Protein AF-A0A1B6FKF3-F1 (afdb_monomer_lite)

pLDDT: mean 71.22, std 17.89, range [31.77, 95.0]

Foldseek 3Di:
DQLVLLVQLLVLLCQVQPPPPPPPDPDPVVSVVVSVVSNVVSCVVNLVVVLVVQLVVLVVVPDPPDPVSNVVSVVVSVVVVVVCVVVVCVVLVVCCVPPNDNRSSVVVSVVSVVVSVVVVVVVVVVVVVVVVVVVVVVVVVVVPVVDQFDWDDDDDDTDGDDRPPPPDDDDDD

Organism: NCBI:txid1464854

InterPro domains:
  IPR036259 MFS transporter superfamily [G3DSA:1.20.1250.20] (1-145)
  IPR036259 MFS transporter superfamily [SSF103473] (1-123)
  IPR050930 Major Facilitator Superfamily Vesicular Transporter [PTHR23506] (1-137)

Radius of gyration: 25.56 Å; chains: 1; bounding box: 46×29×90 Å

Secondary structure (DSSP, 8-state):
-HHHHHHHHHHHHHHH---SSSTTSS--HHHHHHHHHHHHHHHHHHHHHHH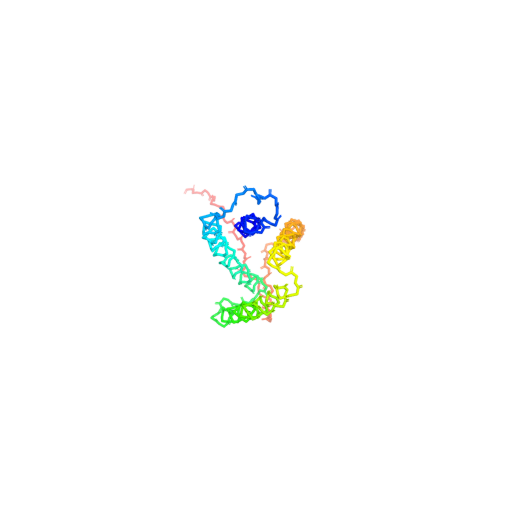HHHHHHHHHTT--S-HHHHHHHHHHHHHHHHHHHHHHHHHHHHHHHHH-HHHHHHHHHHHHHHHHHHHHHHHHHHHHHHHHHHHHHHHHHTTTTTTT------SS-----------------

Sequence (173 aa):
MMAVGLTVSTGSLLVLGPSRMITNQTNALWVDLVALCVLGISVALTLMPTYQAILNFALENGHRRQVATYSLVAGTWSCMYSLGEMIGPTVGGIVLEAYGFPVLTTGMAYSTFLMMLISLVFFSCRNICSNRRDEEDHSMKRPLLENDCVYYGGTDNDKCVLTVGYSAPTNYA

Structure (mmCIF, N/CA/C/O backbone):
data_AF-A0A1B6FKF3-F1
#
_entry.id   AF-A0A1B6FKF3-F1
#
loop_
_atom_site.group_PDB
_atom_site.id
_atom_site.type_symbol
_atom_site.label_atom_id
_atom_site.label_alt_id
_atom_site.label_comp_id
_atom_site.label_asym_id
_atom_site.label_entity_id
_atom_site.label_seq_id
_atom_site.pdbx_PDB_ins_code
_atom_site.Cartn_x
_atom_site.Cartn_y
_atom_site.Cartn_z
_atom_site.occupancy
_atom_site.B_iso_or_equiv
_atom_site.auth_seq_id
_atom_site.auth_comp_id
_atom_site.auth_asym_id
_atom_site.auth_atom_id
_atom_site.pdbx_PDB_model_num
ATOM 1 N N . MET A 1 1 ? -6.954 -4.015 -10.040 1.00 67.50 1 MET A N 1
ATOM 2 C CA . MET A 1 1 ? -6.381 -4.910 -9.008 1.00 67.50 1 MET A CA 1
ATOM 3 C C . MET A 1 1 ? -5.866 -4.135 -7.800 1.00 67.50 1 MET A C 1
ATOM 5 O O . MET A 1 1 ? -6.439 -4.301 -6.736 1.00 67.50 1 MET A O 1
ATOM 9 N N . MET A 1 2 ? -4.909 -3.208 -7.954 1.00 73.50 2 MET A N 1
ATOM 10 C CA . MET A 1 2 ? -4.372 -2.412 -6.830 1.00 73.50 2 MET A CA 1
ATOM 11 C C . MET A 1 2 ? -5.440 -1.612 -6.053 1.00 73.50 2 MET A C 1
ATOM 13 O O . MET A 1 2 ? -5.481 -1.676 -4.831 1.00 73.50 2 MET A O 1
ATOM 17 N N . ALA A 1 3 ? -6.357 -0.927 -6.749 1.00 72.94 3 ALA A N 1
ATOM 18 C CA . ALA A 1 3 ? -7.438 -0.171 -6.106 1.00 72.94 3 ALA A CA 1
ATOM 19 C C . ALA A 1 3 ? -8.408 -1.060 -5.303 1.00 72.94 3 ALA A C 1
ATOM 21 O O . ALA A 1 3 ? -8.854 -0.667 -4.233 1.00 72.94 3 ALA A O 1
ATOM 22 N N . VAL A 1 4 ? -8.680 -2.279 -5.787 1.00 78.06 4 VAL A N 1
ATOM 23 C CA . VAL A 1 4 ? -9.559 -3.243 -5.104 1.00 78.06 4 VAL A CA 1
ATOM 24 C C . VAL A 1 4 ? -8.916 -3.700 -3.795 1.00 78.06 4 VAL A C 1
ATOM 26 O O . VAL A 1 4 ? -9.558 -3.646 -2.751 1.00 78.06 4 VAL A O 1
ATOM 29 N N . GLY A 1 5 ? -7.627 -4.054 -3.818 1.00 76.75 5 GLY A N 1
ATOM 30 C CA . GLY A 1 5 ? -6.900 -4.422 -2.601 1.00 76.75 5 GLY A CA 1
ATOM 31 C C . GLY A 1 5 ? -6.884 -3.297 -1.559 1.00 76.75 5 GLY A C 1
ATOM 32 O O . GLY A 1 5 ? -7.120 -3.557 -0.387 1.00 76.75 5 GLY A O 1
ATOM 33 N N . LEU A 1 6 ? -6.725 -2.037 -1.982 1.00 77.75 6 LEU A N 1
ATOM 34 C CA . LEU A 1 6 ? -6.772 -0.882 -1.073 1.00 77.75 6 LEU A CA 1
ATOM 35 C C . LEU A 1 6 ? -8.163 -0.675 -0.455 1.00 77.75 6 LEU A C 1
ATOM 37 O O . LEU A 1 6 ? -8.255 -0.450 0.748 1.00 77.75 6 LEU A O 1
ATOM 41 N N . THR A 1 7 ? -9.243 -0.821 -1.233 1.00 80.12 7 THR A N 1
ATOM 42 C CA . THR A 1 7 ? -10.613 -0.710 -0.695 1.00 80.12 7 THR A CA 1
ATOM 43 C C . THR A 1 7 ? -10.933 -1.795 0.333 1.00 80.12 7 THR A C 1
ATOM 45 O O . THR A 1 7 ? -11.545 -1.506 1.361 1.00 80.12 7 THR A O 1
ATOM 48 N N . VAL A 1 8 ? -10.481 -3.031 0.091 1.00 83.94 8 VAL A N 1
ATOM 49 C CA . VAL A 1 8 ? -10.684 -4.148 1.023 1.00 83.94 8 VAL A CA 1
ATOM 50 C C . VAL A 1 8 ? -9.821 -3.962 2.275 1.00 83.94 8 VAL A C 1
ATOM 52 O O . VAL A 1 8 ? -10.308 -4.195 3.382 1.00 83.94 8 VAL A O 1
ATOM 55 N N . SER A 1 9 ? -8.593 -3.448 2.141 1.00 80.75 9 SER A N 1
ATOM 56 C CA . SER A 1 9 ? -7.740 -3.121 3.288 1.00 80.75 9 SER A CA 1
ATOM 57 C C . SER A 1 9 ? -8.345 -2.039 4.182 1.00 80.75 9 SER A C 1
ATOM 59 O O . SER A 1 9 ? -8.378 -2.210 5.399 1.00 80.75 9 SER A O 1
ATOM 61 N N . THR A 1 10 ? -8.878 -0.955 3.608 1.00 79.56 10 THR A N 1
ATOM 62 C CA . THR A 1 10 ? -9.549 0.097 4.390 1.00 79.56 10 THR A CA 1
ATOM 63 C C . THR A 1 10 ? -10.785 -0.445 5.106 1.00 79.56 10 THR A C 1
ATOM 65 O O . THR A 1 10 ? -10.962 -0.174 6.292 1.00 79.56 10 THR A O 1
ATOM 68 N N . GLY A 1 11 ? -11.611 -1.250 4.427 1.00 78.94 11 GLY A N 1
ATOM 69 C CA . GLY A 1 11 ? -12.776 -1.885 5.051 1.00 78.94 11 GLY A CA 1
ATOM 70 C C . GLY A 1 11 ? -12.388 -2.799 6.215 1.00 78.94 11 GLY A C 1
ATOM 71 O O . GLY A 1 11 ? -12.988 -2.734 7.284 1.00 78.94 11 GLY A O 1
ATOM 72 N N . SER A 1 12 ? -11.329 -3.587 6.044 1.00 78.19 12 SER A N 1
ATOM 73 C CA . SER A 1 12 ? -10.858 -4.521 7.072 1.00 78.19 12 SER A CA 1
ATOM 74 C C . SER A 1 12 ? -10.228 -3.801 8.273 1.00 78.19 12 SER A C 1
ATOM 76 O O . SER A 1 12 ? -10.461 -4.199 9.410 1.00 78.19 12 SER A O 1
ATOM 78 N N . LEU A 1 13 ? -9.502 -2.697 8.052 1.00 74.81 13 LEU A N 1
ATOM 79 C CA . LEU A 1 13 ? -8.988 -1.837 9.129 1.00 74.81 13 LEU A CA 1
ATOM 80 C C . LEU A 1 13 ? -10.099 -1.085 9.866 1.00 74.81 13 LEU A C 1
ATOM 82 O O . LEU A 1 13 ? -9.972 -0.863 11.064 1.00 74.81 13 LEU A O 1
ATOM 86 N N . LEU A 1 14 ? -11.199 -0.733 9.192 1.00 72.44 14 LEU A N 1
ATOM 87 C CA . LEU A 1 14 ? -12.387 -0.187 9.856 1.00 72.44 14 LEU A CA 1
ATOM 88 C C . LEU A 1 14 ? -13.062 -1.230 10.761 1.00 72.44 14 LEU A C 1
ATOM 90 O O . LEU A 1 14 ? -13.543 -0.883 11.836 1.00 72.44 14 LEU A O 1
ATOM 94 N N . VAL A 1 15 ? -13.080 -2.497 10.328 1.00 73.00 15 VAL A N 1
ATOM 95 C CA . VAL A 1 15 ? -13.626 -3.639 11.087 1.00 73.00 15 VAL A CA 1
ATOM 96 C C . VAL A 1 15 ? -12.722 -4.049 12.257 1.00 73.00 15 VAL A C 1
ATOM 98 O O . VAL A 1 15 ? -13.242 -4.512 13.267 1.00 73.00 15 VAL A O 1
ATOM 101 N N . LEU A 1 16 ? -11.406 -3.824 12.157 1.00 69.94 16 LEU A N 1
ATOM 102 C CA . LEU A 1 16 ? -10.429 -3.953 13.256 1.00 69.94 16 LEU A CA 1
ATOM 103 C C . LEU A 1 16 ? -10.383 -2.727 14.179 1.00 69.94 16 LEU A C 1
ATOM 105 O O . LEU A 1 16 ? -10.029 -2.833 15.350 1.00 69.94 16 LEU A O 1
ATOM 109 N N . GLY A 1 17 ? -10.741 -1.556 13.652 1.00 61.81 17 GLY A N 1
ATOM 110 C CA . GLY A 1 17 ? -10.803 -0.291 14.370 1.00 61.81 17 GLY A CA 1
ATOM 111 C C . GLY A 1 17 ? -12.186 0.205 14.799 1.00 61.81 17 GLY A C 1
ATOM 112 O O . GLY A 1 17 ? -12.326 1.429 14.856 1.00 61.81 17 GLY A O 1
ATOM 113 N N . PRO A 1 18 ? -13.213 -0.621 15.114 1.00 59.59 18 PRO A N 1
ATOM 114 C CA . PRO A 1 18 ? -14.466 -0.148 15.671 1.00 59.59 18 PRO A CA 1
ATOM 115 C C . PRO A 1 18 ? -14.193 0.329 17.097 1.00 59.59 18 PRO A C 1
ATOM 117 O O . PRO A 1 18 ? -14.479 -0.321 18.101 1.00 59.59 18 PRO A O 1
ATOM 120 N N . SER A 1 19 ? -13.636 1.530 17.170 1.00 49.59 19 SER A N 1
ATOM 121 C CA . SER A 1 19 ? -13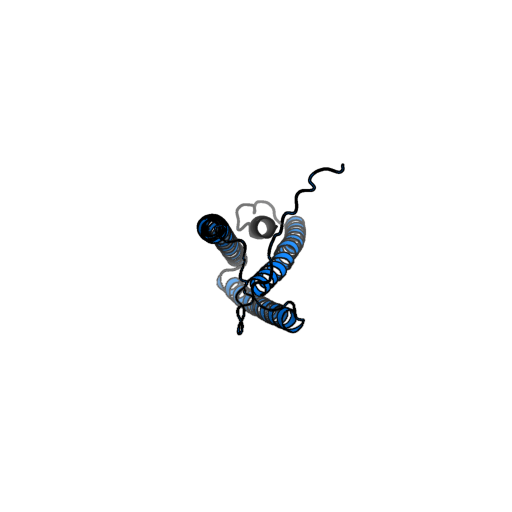.651 2.400 18.318 1.00 49.59 19 SER A CA 1
ATOM 122 C C . SER A 1 19 ? -15.119 2.650 18.661 1.00 49.59 19 SER A C 1
ATOM 124 O O . SER A 1 19 ? -15.834 3.381 17.977 1.00 49.59 19 SER A O 1
ATOM 126 N N . ARG A 1 20 ? -15.580 1.968 19.712 1.00 47.72 20 ARG A N 1
ATOM 127 C CA . ARG A 1 20 ? -16.783 2.268 20.504 1.00 47.72 20 ARG A CA 1
ATOM 128 C C . ARG A 1 20 ? -18.160 2.216 19.825 1.00 47.72 20 ARG A C 1
ATOM 130 O O . ARG A 1 20 ? -19.134 2.315 20.560 1.00 47.72 20 ARG A O 1
ATOM 137 N N . MET A 1 21 ? -18.304 2.017 18.512 1.00 47.41 21 MET A N 1
ATOM 138 C CA . MET A 1 21 ? -19.647 1.938 17.896 1.00 47.41 21 MET A CA 1
ATOM 139 C C . MET A 1 21 ? -20.270 0.532 17.873 1.00 47.41 21 MET A C 1
ATOM 141 O O . MET A 1 21 ? -21.491 0.426 17.826 1.00 47.41 21 MET A O 1
ATOM 145 N N . ILE A 1 22 ? -19.468 -0.538 17.963 1.00 51.28 22 ILE A N 1
ATOM 146 C CA . ILE A 1 22 ? -19.958 -1.930 18.076 1.00 51.28 22 ILE A CA 1
ATOM 147 C C . ILE A 1 22 ? -19.769 -2.514 19.492 1.00 51.28 22 ILE A C 1
ATOM 149 O O . ILE A 1 22 ? -20.168 -3.646 19.761 1.00 51.28 22 ILE A O 1
ATOM 153 N N . THR A 1 23 ? -19.200 -1.740 20.431 1.00 52.69 23 THR A N 1
ATOM 154 C CA . THR A 1 23 ? -19.034 -2.108 21.852 1.00 52.69 23 THR A CA 1
ATOM 155 C C . THR A 1 23 ? -20.380 -2.109 22.585 1.00 52.69 23 THR A C 1
ATOM 157 O O . THR A 1 23 ? -20.611 -1.338 23.509 1.00 52.69 23 THR A O 1
ATOM 160 N N . ASN A 1 24 ? -21.289 -2.986 22.174 1.00 51.78 24 ASN A N 1
ATOM 161 C CA . ASN A 1 24 ? -22.324 -3.512 23.055 1.00 51.78 24 ASN A CA 1
ATOM 162 C C . ASN A 1 24 ? -22.179 -5.032 23.249 1.00 51.78 24 ASN A C 1
ATOM 164 O O . ASN A 1 24 ? -23.004 -5.641 23.914 1.00 51.78 24 ASN A O 1
ATOM 168 N N . GLN A 1 25 ? -21.132 -5.668 22.702 1.00 53.59 25 GLN A N 1
ATOM 169 C CA . GLN A 1 25 ? -20.796 -7.059 23.015 1.00 53.59 25 GLN A CA 1
ATOM 170 C C . GLN A 1 25 ? -19.287 -7.230 23.203 1.00 53.59 25 GLN A C 1
ATOM 172 O O . GLN A 1 25 ? -18.473 -6.915 22.336 1.00 53.59 25 GLN A O 1
ATOM 177 N N . THR A 1 26 ? -18.929 -7.693 24.393 1.00 50.41 26 THR A N 1
ATOM 178 C CA . THR A 1 26 ? -17.589 -8.060 24.834 1.00 50.41 26 THR A CA 1
ATOM 179 C C . THR A 1 26 ? -17.168 -9.379 24.165 1.00 50.41 26 THR A C 1
ATOM 181 O O . THR A 1 26 ? -17.898 -10.361 24.225 1.00 50.41 26 THR A O 1
ATOM 184 N N . ASN A 1 27 ? -15.959 -9.418 23.585 1.00 55.50 27 ASN A N 1
ATOM 185 C CA . ASN A 1 27 ? -15.252 -10.613 23.073 1.00 55.50 27 ASN A CA 1
ATOM 186 C C . ASN A 1 27 ? -15.636 -11.142 21.674 1.00 55.50 27 ASN A C 1
ATOM 188 O O . ASN A 1 27 ? -16.000 -12.306 21.518 1.00 55.50 27 ASN A O 1
ATOM 192 N N . ALA A 1 28 ? -15.434 -10.343 20.625 1.00 67.12 28 ALA A N 1
ATOM 193 C CA . ALA A 1 28 ? -15.493 -10.820 19.239 1.00 67.12 28 ALA A CA 1
ATOM 194 C C . ALA A 1 28 ? -14.091 -11.097 18.648 1.00 67.12 28 ALA A C 1
ATOM 196 O O . ALA A 1 28 ? -13.795 -10.663 17.542 1.00 67.12 28 ALA A O 1
ATOM 197 N N . LEU A 1 29 ? -13.237 -11.859 19.352 1.00 74.88 29 LEU A N 1
ATOM 198 C CA . LEU A 1 29 ? -11.905 -12.276 18.854 1.00 74.88 29 LEU A CA 1
ATOM 199 C C . LEU A 1 29 ? -11.974 -12.946 17.470 1.00 74.88 29 LEU A C 1
ATOM 201 O O . LEU A 1 29 ? -11.058 -12.840 16.660 1.00 74.88 29 LEU A O 1
ATOM 205 N N . TRP A 1 30 ? -13.089 -13.623 17.190 1.00 80.00 30 TRP A N 1
ATOM 206 C CA . TRP A 1 30 ? -13.377 -14.224 15.891 1.00 80.00 30 TRP A CA 1
ATOM 207 C C . TRP A 1 30 ? -13.460 -13.198 14.756 1.00 80.00 30 TRP A C 1
ATOM 209 O O . TRP A 1 30 ? -13.024 -13.490 13.646 1.00 80.00 30 TRP A O 1
ATOM 219 N N . VAL A 1 31 ? -13.991 -12.002 15.022 1.00 78.06 31 VAL A N 1
ATOM 220 C CA . VAL A 1 31 ? -14.097 -10.929 14.023 1.00 78.06 31 VAL A CA 1
ATOM 221 C C . VAL A 1 31 ? -12.717 -10.350 13.729 1.00 78.06 31 VAL A C 1
ATOM 223 O O . VAL A 1 31 ? -12.380 -10.185 12.559 1.00 78.06 31 VAL A O 1
ATOM 226 N N . ASP A 1 32 ? -11.891 -10.149 14.759 1.00 79.88 32 ASP A N 1
ATOM 227 C CA . ASP A 1 32 ? -10.509 -9.688 14.588 1.00 79.88 32 ASP A CA 1
ATOM 228 C C . ASP A 1 32 ? -9.674 -10.700 13.795 1.00 79.88 32 ASP A C 1
ATOM 230 O O . ASP A 1 32 ? -8.949 -10.320 12.876 1.00 79.88 32 ASP A O 1
ATOM 234 N N . LEU A 1 33 ? -9.818 -11.999 14.091 1.00 84.94 33 LEU A N 1
ATOM 235 C CA . LEU A 1 33 ? -9.114 -13.068 13.378 1.00 84.94 33 LEU A CA 1
ATOM 236 C C . LEU A 1 33 ? -9.467 -13.069 11.884 1.00 84.94 33 LEU A C 1
ATOM 238 O O . LEU A 1 33 ? -8.581 -13.091 11.029 1.00 84.94 33 LEU A O 1
ATOM 242 N N . VAL A 1 34 ? -10.762 -13.008 11.566 1.00 85.50 34 VAL A N 1
ATOM 243 C CA . VAL A 1 34 ? -11.231 -12.958 10.176 1.00 85.50 34 VAL A CA 1
ATOM 244 C C . VAL A 1 34 ? -10.749 -11.676 9.492 1.00 85.50 34 VAL A C 1
ATOM 246 O O . VAL A 1 34 ? -10.269 -11.740 8.360 1.00 85.50 34 VAL A O 1
ATOM 249 N N . ALA A 1 35 ? -10.801 -10.529 10.172 1.00 83.69 35 ALA A N 1
ATOM 250 C CA . ALA A 1 35 ? -10.333 -9.256 9.629 1.00 83.69 35 ALA A CA 1
ATOM 251 C C . ALA A 1 35 ? -8.820 -9.260 9.340 1.00 83.69 35 ALA A C 1
ATOM 253 O O . ALA A 1 35 ? -8.400 -8.777 8.288 1.00 83.69 35 ALA A O 1
ATOM 254 N N . LEU A 1 36 ? -8.003 -9.868 10.207 1.00 86.00 36 LEU A N 1
ATOM 255 C CA . LEU A 1 36 ? -6.561 -10.056 9.999 1.00 86.00 36 LEU A CA 1
ATOM 256 C C . LEU A 1 36 ? -6.268 -10.956 8.790 1.00 86.00 36 LEU A C 1
ATOM 258 O O . LEU A 1 36 ? -5.401 -10.630 7.976 1.00 86.00 36 LEU A O 1
ATOM 262 N N . CYS A 1 37 ? -7.009 -12.057 8.624 1.00 90.50 37 CYS A N 1
ATOM 263 C CA . CYS A 1 37 ? -6.875 -12.921 7.448 1.00 90.50 37 CYS A CA 1
ATOM 264 C C . CYS A 1 37 ? -7.209 -12.169 6.152 1.00 90.50 37 CYS A C 1
ATOM 266 O O . CYS A 1 37 ? -6.451 -12.237 5.180 1.00 90.50 37 CYS A O 1
ATOM 268 N N . VAL A 1 38 ? -8.317 -11.421 6.140 1.00 89.31 38 VAL A N 1
ATOM 269 C CA . VAL A 1 38 ? -8.729 -10.622 4.975 1.00 89.31 38 VAL A CA 1
ATOM 270 C C . VAL A 1 38 ? -7.718 -9.509 4.686 1.00 89.31 38 VAL A C 1
ATOM 272 O O . VAL A 1 38 ? -7.389 -9.280 3.518 1.00 89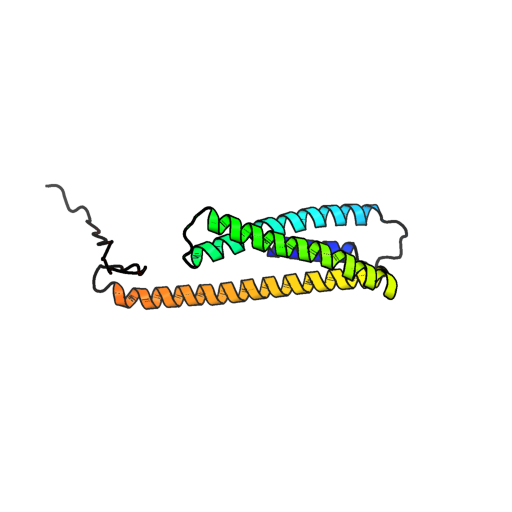.31 38 VAL A O 1
ATOM 275 N N . LEU A 1 39 ? -7.156 -8.867 5.715 1.00 87.94 39 LEU A N 1
ATOM 276 C CA . LEU A 1 39 ? -6.073 -7.896 5.545 1.00 87.94 39 LEU A CA 1
ATOM 277 C C . LEU A 1 39 ? -4.841 -8.513 4.893 1.00 87.94 39 LEU A C 1
ATOM 279 O O . LEU A 1 39 ? -4.315 -7.929 3.948 1.00 87.94 39 LEU A O 1
ATOM 283 N N . GLY A 1 40 ? -4.407 -9.695 5.336 1.00 89.00 40 GLY A N 1
ATOM 284 C CA . GLY A 1 40 ? -3.257 -10.383 4.745 1.00 89.00 40 GLY A CA 1
ATOM 285 C C . GLY A 1 40 ? -3.450 -10.670 3.253 1.00 89.00 40 GLY A C 1
ATOM 286 O O . GLY A 1 40 ? -2.572 -10.376 2.439 1.00 89.00 40 GLY A O 1
ATOM 287 N N . ILE A 1 41 ? -4.634 -11.163 2.873 1.00 90.12 41 ILE A N 1
ATOM 288 C CA . ILE A 1 41 ? -4.989 -11.400 1.464 1.00 90.12 41 ILE A CA 1
ATOM 289 C C . ILE A 1 41 ? -4.975 -10.080 0.680 1.00 90.12 41 ILE A C 1
ATOM 291 O O . ILE A 1 41 ? -4.427 -10.008 -0.420 1.00 90.12 41 ILE A O 1
ATOM 295 N N . SER A 1 42 ? -5.538 -9.020 1.258 1.00 86.38 42 SER A N 1
ATOM 296 C CA . SER A 1 42 ? -5.611 -7.702 0.621 1.00 86.38 42 SER A CA 1
ATOM 297 C C . SER A 1 42 ? -4.226 -7.099 0.390 1.00 86.38 42 SER A C 1
ATOM 299 O O . SER A 1 42 ? -3.959 -6.582 -0.695 1.00 86.38 42 SER A O 1
ATOM 301 N N . VAL A 1 43 ? -3.320 -7.226 1.364 1.00 87.00 43 VAL A N 1
ATOM 302 C CA . VAL A 1 43 ? -1.922 -6.790 1.244 1.00 87.00 43 VAL A CA 1
ATOM 303 C C . VAL A 1 43 ? -1.199 -7.575 0.153 1.00 87.00 43 VAL A C 1
ATOM 305 O O . VAL A 1 43 ? -0.541 -6.971 -0.688 1.00 87.00 43 VAL A O 1
ATOM 308 N N . ALA A 1 44 ? -1.360 -8.898 0.078 1.00 87.88 44 ALA A N 1
ATOM 309 C CA . ALA A 1 44 ? -0.746 -9.686 -0.994 1.00 87.88 44 ALA A CA 1
ATOM 310 C C . ALA A 1 44 ? -1.219 -9.231 -2.392 1.00 87.88 44 ALA A C 1
ATOM 312 O O . ALA A 1 44 ? -0.419 -9.129 -3.329 1.00 87.88 44 ALA A O 1
ATOM 313 N N . LEU A 1 45 ? -2.507 -8.889 -2.516 1.00 85.25 45 LEU A N 1
ATOM 314 C CA . LEU A 1 45 ? -3.111 -8.388 -3.754 1.00 85.25 45 LEU A CA 1
ATOM 315 C C . LEU A 1 45 ? -2.649 -6.979 -4.145 1.00 85.25 45 LEU A C 1
ATOM 317 O O . LEU A 1 45 ? -2.726 -6.639 -5.326 1.00 85.25 45 LEU A O 1
ATOM 321 N N . THR A 1 46 ? -2.182 -6.151 -3.208 1.00 84.31 46 THR A N 1
ATOM 322 C CA . THR A 1 46 ? -1.601 -4.832 -3.519 1.00 84.31 46 THR A CA 1
ATOM 323 C C . THR A 1 46 ? -0.094 -4.911 -3.748 1.00 84.31 46 THR A C 1
ATOM 325 O O . THR A 1 46 ? 0.429 -4.225 -4.627 1.00 84.31 46 THR A O 1
ATOM 328 N N . LEU A 1 47 ? 0.601 -5.794 -3.034 1.00 86.12 47 LEU A N 1
ATOM 329 C CA . LEU A 1 47 ? 2.054 -5.914 -3.061 1.00 86.12 47 LEU A CA 1
ATOM 330 C C . LEU A 1 47 ? 2.574 -6.356 -4.441 1.00 86.12 47 LEU A C 1
ATOM 332 O O . LEU A 1 47 ? 3.425 -5.685 -5.023 1.00 86.12 47 LEU A O 1
ATOM 336 N N . MET A 1 48 ? 2.002 -7.411 -5.031 1.00 87.62 48 MET A N 1
ATOM 337 C CA . MET A 1 48 ? 2.404 -7.879 -6.368 1.00 87.62 48 MET A CA 1
ATOM 338 C C . MET A 1 48 ? 2.260 -6.828 -7.487 1.00 87.62 48 MET A C 1
ATOM 340 O O . MET A 1 48 ? 3.232 -6.599 -8.214 1.00 87.62 48 MET A O 1
ATOM 344 N N . PRO A 1 49 ? 1.094 -6.177 -7.682 1.00 85.56 49 PRO A N 1
ATOM 345 C CA . PRO A 1 49 ? 0.932 -5.224 -8.775 1.00 85.56 49 PRO A CA 1
ATOM 346 C C . PRO A 1 49 ? 1.767 -3.954 -8.596 1.00 85.56 49 PRO A C 1
ATOM 348 O O . PRO A 1 49 ? 2.112 -3.346 -9.605 1.00 85.56 49 PRO A O 1
ATOM 351 N N . THR A 1 50 ? 2.123 -3.555 -7.367 1.00 85.75 50 THR A N 1
ATOM 352 C CA . THR A 1 50 ? 3.013 -2.394 -7.162 1.00 85.75 50 THR A CA 1
ATOM 353 C C . THR A 1 50 ? 4.406 -2.647 -7.728 1.00 85.75 50 THR A C 1
ATOM 355 O O . THR A 1 50 ? 4.907 -1.824 -8.493 1.00 85.75 50 THR A O 1
ATOM 358 N N . TYR A 1 51 ? 4.990 -3.815 -7.447 1.00 86.50 51 TYR A N 1
ATOM 359 C CA . TYR A 1 51 ? 6.283 -4.204 -8.005 1.00 86.50 51 TYR A CA 1
ATOM 360 C C . TYR A 1 51 ? 6.247 -4.261 -9.540 1.00 86.50 51 TYR A C 1
ATOM 362 O O . TYR A 1 51 ? 7.094 -3.674 -10.213 1.00 86.50 51 TYR A O 1
ATOM 370 N N . GLN A 1 52 ? 5.215 -4.901 -10.101 1.00 86.31 52 GLN A N 1
ATOM 371 C CA . GLN A 1 52 ? 5.025 -4.990 -11.553 1.00 86.31 52 GLN A CA 1
ATOM 372 C C . GLN A 1 52 ? 4.842 -3.608 -12.197 1.00 86.31 52 GLN A C 1
ATOM 374 O O . GLN A 1 52 ? 5.396 -3.349 -13.262 1.00 86.31 52 GLN A O 1
ATOM 379 N N . ALA A 1 53 ? 4.100 -2.700 -11.558 1.00 83.75 53 ALA A N 1
ATOM 380 C CA . ALA A 1 53 ? 3.893 -1.350 -12.070 1.00 83.75 53 ALA A CA 1
ATOM 381 C C . ALA A 1 53 ? 5.207 -0.562 -12.142 1.00 83.75 53 ALA A C 1
ATOM 383 O O . ALA A 1 53 ? 5.517 -0.015 -13.198 1.00 83.75 53 ALA A O 1
ATOM 384 N N . ILE A 1 54 ? 5.994 -0.542 -11.059 1.00 84.38 54 ILE A N 1
ATOM 385 C CA . ILE A 1 54 ? 7.285 0.169 -11.013 1.00 84.38 54 ILE A CA 1
ATOM 386 C C . ILE A 1 54 ? 8.242 -0.391 -12.070 1.00 84.38 54 ILE A C 1
ATOM 388 O O . ILE A 1 54 ? 8.901 0.370 -12.779 1.00 84.38 54 ILE A O 1
ATOM 392 N N . LEU A 1 55 ? 8.279 -1.716 -12.218 1.00 85.81 55 LEU A N 1
ATOM 393 C CA . LEU A 1 55 ? 9.098 -2.372 -13.228 1.00 85.81 55 LEU A CA 1
ATOM 394 C C . LEU A 1 55 ? 8.679 -1.981 -14.652 1.00 85.81 55 LEU A C 1
ATOM 396 O O . LEU A 1 55 ? 9.535 -1.638 -15.466 1.00 85.81 55 LEU A O 1
ATOM 400 N N . ASN A 1 56 ? 7.379 -2.003 -14.951 1.00 81.44 56 ASN A N 1
ATOM 401 C CA . ASN A 1 56 ? 6.872 -1.616 -16.267 1.00 81.44 56 ASN A CA 1
ATOM 402 C C . ASN A 1 56 ? 7.215 -0.155 -16.585 1.00 81.44 56 ASN A C 1
ATOM 404 O O . ASN A 1 56 ? 7.695 0.120 -17.680 1.00 81.44 56 ASN A O 1
ATOM 408 N N . PHE A 1 57 ? 7.091 0.756 -15.613 1.00 77.69 57 PHE A N 1
ATOM 409 C CA . PHE A 1 57 ? 7.505 2.152 -15.788 1.00 77.69 57 PHE A CA 1
ATOM 410 C C . PHE A 1 57 ? 9.006 2.301 -16.068 1.00 77.69 57 PHE A C 1
ATOM 412 O O . PHE A 1 57 ? 9.396 3.100 -16.918 1.00 77.69 57 PHE A O 1
ATOM 419 N N . ALA A 1 58 ? 9.858 1.531 -15.386 1.00 81.19 58 ALA A N 1
ATOM 420 C CA . ALA A 1 58 ? 11.297 1.563 -15.635 1.00 81.19 58 ALA A CA 1
ATOM 421 C C . ALA A 1 58 ? 11.639 1.110 -17.068 1.00 81.19 58 ALA A C 1
ATOM 423 O O . ALA A 1 58 ? 12.494 1.717 -17.717 1.00 81.19 58 ALA A O 1
ATOM 424 N N . LEU A 1 59 ? 10.944 0.082 -17.569 1.00 80.00 59 LEU A N 1
ATOM 425 C CA . LEU A 1 59 ? 11.118 -0.443 -18.927 1.00 80.00 59 LEU A CA 1
ATOM 426 C C . LEU A 1 59 ? 10.593 0.521 -20.003 1.00 80.00 59 LEU A C 1
ATOM 428 O O . LEU A 1 59 ? 11.220 0.664 -21.050 1.00 80.00 59 LEU A O 1
ATOM 432 N N . GLU A 1 60 ? 9.473 1.195 -19.746 1.00 71.00 60 GLU A N 1
ATOM 433 C CA . GLU A 1 60 ? 8.816 2.103 -20.697 1.00 71.00 60 GLU A CA 1
ATOM 434 C C . GLU A 1 60 ? 9.582 3.425 -20.883 1.00 71.00 60 GLU A C 1
ATOM 436 O O . GLU A 1 60 ? 9.595 3.987 -21.973 1.00 71.00 60 GLU A O 1
ATOM 441 N N . ASN A 1 61 ? 10.340 3.856 -19.868 1.00 71.38 61 ASN A N 1
ATOM 442 C CA . ASN A 1 61 ? 11.272 4.989 -19.957 1.00 71.38 61 ASN A CA 1
ATOM 443 C C . ASN A 1 61 ? 12.603 4.658 -20.676 1.00 71.38 61 ASN A C 1
ATOM 445 O O . ASN A 1 61 ? 13.570 5.410 -20.560 1.00 71.38 61 ASN A O 1
ATOM 449 N N . GLY A 1 62 ? 12.684 3.540 -21.407 1.00 62.59 62 GLY A N 1
ATOM 450 C CA . GLY A 1 62 ? 13.822 3.224 -22.280 1.00 62.59 62 GLY A CA 1
ATOM 451 C C . GLY A 1 62 ? 14.962 2.431 -21.632 1.00 62.59 62 GLY A C 1
ATOM 452 O O . GLY A 1 62 ? 16.003 2.242 -22.265 1.00 62.59 62 GLY A O 1
ATOM 453 N N . HIS A 1 63 ? 14.797 1.913 -20.408 1.00 61.91 63 HIS A N 1
ATOM 454 C CA . HIS A 1 63 ? 15.788 0.988 -19.852 1.00 61.91 63 HIS A CA 1
ATOM 455 C C . HIS A 1 63 ? 15.690 -0.368 -20.558 1.00 61.91 63 HIS A C 1
ATOM 457 O O . HIS A 1 63 ? 14.621 -0.978 -20.630 1.00 61.91 63 HIS A O 1
ATOM 463 N N . ARG A 1 64 ? 16.824 -0.875 -21.066 1.00 56.38 64 ARG A N 1
ATOM 464 C CA . ARG A 1 64 ? 16.878 -2.222 -21.651 1.00 56.38 64 ARG A CA 1
ATOM 465 C C . ARG A 1 64 ? 16.422 -3.242 -20.611 1.00 56.38 64 ARG A C 1
ATOM 467 O O . ARG A 1 64 ? 16.787 -3.148 -19.443 1.00 56.38 64 ARG A O 1
ATOM 474 N N . ARG A 1 65 ? 15.681 -4.257 -21.061 1.00 64.88 65 ARG A N 1
ATOM 475 C CA . ARG A 1 65 ? 15.201 -5.391 -20.258 1.00 64.88 65 ARG A CA 1
ATOM 476 C C . ARG A 1 65 ? 16.385 -6.289 -19.854 1.00 64.88 65 ARG A C 1
ATOM 478 O O . ARG A 1 65 ? 16.568 -7.378 -20.384 1.00 64.88 65 ARG A O 1
ATOM 485 N N . GLN A 1 66 ? 17.246 -5.774 -18.982 1.00 74.00 66 GLN A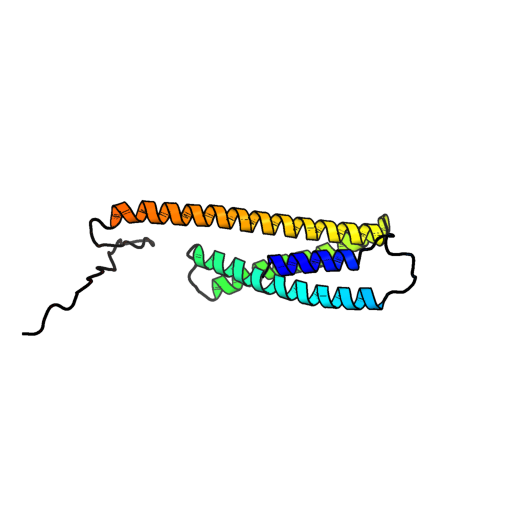 N 1
ATOM 486 C CA . GLN A 1 66 ? 18.456 -6.416 -18.476 1.00 74.00 66 GLN A CA 1
ATOM 487 C C . GLN A 1 66 ? 18.276 -6.758 -17.002 1.00 74.00 66 GLN A C 1
ATOM 489 O O . GLN A 1 66 ? 17.607 -6.031 -16.268 1.00 74.00 66 GLN A O 1
ATOM 494 N N . VAL A 1 67 ? 18.932 -7.829 -16.552 1.00 78.62 67 VAL A N 1
ATOM 495 C CA . VAL A 1 67 ? 18.916 -8.268 -15.146 1.00 78.62 67 VAL A CA 1
ATOM 496 C C . VAL A 1 67 ? 19.261 -7.137 -14.170 1.00 78.62 67 VAL A C 1
ATOM 498 O O . VAL A 1 67 ? 18.654 -7.056 -13.112 1.00 78.62 67 VAL A O 1
ATOM 501 N N . ALA A 1 68 ? 20.133 -6.201 -14.561 1.00 80.38 68 ALA A N 1
ATOM 502 C CA . ALA A 1 68 ? 20.489 -5.032 -13.759 1.00 80.38 68 ALA A CA 1
ATOM 503 C C . ALA A 1 68 ? 19.281 -4.137 -13.407 1.00 80.38 68 ALA A C 1
ATOM 505 O O . ALA A 1 68 ? 19.156 -3.704 -12.264 1.00 80.38 68 ALA A O 1
ATOM 506 N N . THR A 1 69 ? 18.359 -3.896 -14.347 1.00 81.69 69 THR A N 1
ATOM 507 C CA . THR A 1 69 ? 17.159 -3.072 -14.112 1.00 81.69 69 THR A CA 1
ATOM 508 C C . THR A 1 69 ? 16.199 -3.749 -13.138 1.00 81.69 69 THR A C 1
ATOM 510 O O . THR A 1 69 ? 15.669 -3.094 -12.243 1.00 81.69 69 THR A O 1
ATOM 513 N N . TYR A 1 70 ? 16.025 -5.069 -13.255 1.00 86.12 70 TYR A N 1
ATOM 514 C CA . TYR A 1 70 ? 15.215 -5.846 -12.313 1.00 86.12 70 TYR A CA 1
ATOM 515 C C . TYR A 1 70 ? 15.799 -5.790 -10.899 1.00 86.12 70 TYR A C 1
ATOM 517 O O . TYR A 1 70 ? 15.060 -5.541 -9.949 1.00 86.12 70 TYR A O 1
ATOM 525 N N . SER A 1 71 ? 17.119 -5.943 -10.757 1.00 89.88 71 SER A N 1
ATOM 526 C CA . SER A 1 71 ? 17.804 -5.855 -9.462 1.00 89.88 71 SER A CA 1
ATOM 527 C C . SER A 1 71 ? 17.650 -4.480 -8.810 1.00 89.88 71 SER A C 1
ATOM 529 O O . SER A 1 71 ? 17.414 -4.398 -7.607 1.00 89.88 71 SER A O 1
ATOM 531 N N . LEU A 1 72 ? 17.750 -3.397 -9.590 1.00 90.06 72 LEU A N 1
ATOM 532 C CA . LEU A 1 72 ? 17.589 -2.029 -9.086 1.00 90.06 72 LEU A CA 1
ATOM 533 C C . LEU A 1 72 ? 16.156 -1.759 -8.612 1.00 90.06 72 LEU A C 1
ATOM 535 O O . LEU A 1 72 ? 15.957 -1.206 -7.529 1.00 90.06 72 LEU A O 1
ATOM 539 N N . VAL A 1 73 ? 15.151 -2.184 -9.381 1.00 90.25 73 VAL A N 1
ATOM 540 C CA . VAL A 1 73 ? 13.740 -2.034 -8.989 1.00 90.25 73 VAL A CA 1
ATOM 541 C C . VAL A 1 73 ? 13.420 -2.892 -7.762 1.00 90.25 73 VAL A C 1
ATOM 543 O O . VAL A 1 73 ? 12.797 -2.406 -6.823 1.00 90.25 73 VAL A O 1
ATOM 546 N N . ALA A 1 74 ? 13.895 -4.138 -7.713 1.00 90.19 74 ALA A N 1
ATOM 547 C CA . ALA A 1 74 ? 13.704 -5.012 -6.555 1.00 90.19 74 ALA A CA 1
ATOM 548 C C . ALA A 1 74 ? 14.396 -4.483 -5.297 1.00 90.19 74 ALA A C 1
ATOM 550 O O . ALA A 1 74 ? 13.801 -4.508 -4.218 1.00 90.19 74 ALA A O 1
ATOM 551 N N . GLY A 1 75 ? 15.619 -3.963 -5.428 1.00 93.31 75 GLY A N 1
ATOM 552 C CA . GLY A 1 75 ? 16.356 -3.359 -4.322 1.00 93.31 75 GLY A CA 1
ATOM 553 C C . GLY A 1 75 ? 15.657 -2.115 -3.781 1.00 93.31 75 GLY A C 1
ATOM 554 O O . GLY A 1 75 ? 15.390 -2.034 -2.587 1.00 93.31 75 GLY A O 1
ATOM 555 N N . THR A 1 76 ? 15.283 -1.177 -4.655 1.00 92.50 76 THR A N 1
ATOM 556 C CA . THR A 1 76 ? 14.578 0.053 -4.247 1.00 92.50 76 THR A CA 1
ATOM 557 C C . THR A 1 76 ? 13.230 -0.246 -3.598 1.00 92.50 76 THR A C 1
ATOM 559 O O . THR A 1 76 ? 12.925 0.302 -2.538 1.00 92.50 76 THR A O 1
ATOM 562 N N . TRP A 1 77 ? 12.457 -1.165 -4.177 1.00 92.19 77 TRP A N 1
ATOM 563 C CA . TRP A 1 77 ? 11.187 -1.610 -3.616 1.00 92.19 77 TRP A CA 1
ATOM 564 C C . TRP A 1 77 ? 11.357 -2.260 -2.233 1.00 92.19 77 TRP A C 1
ATOM 566 O O . TRP A 1 77 ? 10.650 -1.897 -1.294 1.00 92.19 77 TRP A O 1
ATOM 576 N N . SER A 1 78 ? 12.349 -3.143 -2.071 1.00 92.50 78 SER A N 1
ATOM 577 C CA . SER A 1 78 ? 12.633 -3.807 -0.789 1.00 92.50 78 SER A CA 1
ATOM 578 C C . SER A 1 78 ? 13.119 -2.827 0.282 1.00 92.50 78 SER A C 1
ATOM 580 O O . SER A 1 78 ? 12.739 -2.952 1.444 1.00 92.50 78 SER A O 1
ATOM 582 N N . CYS A 1 79 ? 13.916 -1.821 -0.095 1.00 95.00 79 CYS A N 1
ATOM 583 C CA . CYS A 1 79 ? 14.337 -0.759 0.820 1.00 95.00 79 CYS A CA 1
ATOM 584 C C . CYS A 1 79 ? 13.131 0.013 1.361 1.00 95.00 79 CYS A C 1
ATOM 586 O O . CYS A 1 79 ? 13.019 0.198 2.570 1.00 95.00 79 CYS A O 1
ATOM 588 N N . MET A 1 80 ? 12.209 0.424 0.485 1.00 92.94 80 MET A N 1
ATOM 589 C CA . MET A 1 80 ? 10.997 1.135 0.905 1.00 92.94 80 MET A CA 1
ATOM 590 C C . MET A 1 80 ? 10.092 0.258 1.775 1.00 92.94 80 MET A C 1
ATOM 592 O O . MET A 1 80 ? 9.546 0.742 2.765 1.00 92.94 80 MET A O 1
ATOM 596 N N . TYR A 1 81 ? 9.975 -1.031 1.449 1.00 90.88 81 TYR A N 1
ATOM 597 C CA . TYR A 1 81 ? 9.226 -1.986 2.263 1.00 90.88 81 TYR A CA 1
ATOM 598 C C . TYR A 1 81 ? 9.813 -2.112 3.678 1.00 90.88 81 TYR A C 1
ATOM 600 O O . TYR A 1 81 ? 9.096 -1.958 4.664 1.00 90.88 81 TYR A O 1
ATOM 608 N N . SER A 1 82 ? 11.132 -2.295 3.785 1.00 94.56 82 SER A N 1
ATOM 609 C CA . SER A 1 82 ? 11.832 -2.420 5.070 1.00 94.56 82 SER A CA 1
ATOM 610 C C . SER A 1 82 ? 11.747 -1.139 5.915 1.00 94.56 82 SER A C 1
ATOM 612 O O . SER A 1 82 ? 11.578 -1.193 7.132 1.00 94.56 82 SER A O 1
ATOM 614 N N . LEU A 1 83 ? 11.783 0.035 5.272 1.00 94.75 83 LEU A N 1
ATOM 615 C CA . LEU A 1 83 ? 11.534 1.314 5.944 1.00 94.75 83 LEU A CA 1
ATOM 616 C C . LEU A 1 83 ? 10.119 1.390 6.534 1.00 94.75 83 LEU A C 1
ATOM 618 O O . LEU A 1 83 ? 9.951 1.863 7.657 1.00 94.75 83 LEU A O 1
ATOM 622 N N . GLY A 1 84 ? 9.111 0.902 5.806 1.00 90.81 84 GLY A N 1
ATOM 623 C CA . GLY A 1 84 ? 7.736 0.817 6.300 1.00 90.81 84 GLY A CA 1
ATOM 624 C C . GLY A 1 84 ? 7.607 -0.091 7.525 1.00 90.81 84 GLY A C 1
ATOM 625 O O . GLY A 1 84 ? 7.000 0.312 8.516 1.00 90.81 84 GLY A O 1
ATOM 626 N N . GLU A 1 85 ? 8.247 -1.261 7.491 1.00 91.38 85 GLU A N 1
ATOM 627 C CA . GLU A 1 85 ? 8.289 -2.213 8.613 1.00 91.38 85 GLU A CA 1
ATOM 628 C C . GLU A 1 85 ? 8.991 -1.647 9.858 1.00 91.38 85 GLU A C 1
ATOM 630 O O . GLU A 1 85 ? 8.635 -1.999 10.976 1.00 91.38 85 GLU A O 1
ATOM 635 N N . MET A 1 86 ? 9.955 -0.737 9.698 1.00 94.56 86 MET A N 1
ATOM 636 C CA . MET A 1 86 ? 10.594 -0.034 10.820 1.00 94.56 86 MET A CA 1
ATOM 637 C C . MET A 1 86 ? 9.712 1.082 11.398 1.00 94.56 86 MET A C 1
ATOM 639 O O . MET A 1 86 ? 9.562 1.220 12.617 1.00 94.56 86 MET A O 1
ATOM 643 N N . ILE A 1 87 ? 9.125 1.902 10.523 1.00 93.75 87 ILE A N 1
ATOM 644 C CA . ILE A 1 87 ? 8.334 3.073 10.923 1.00 93.75 87 ILE A CA 1
ATOM 645 C C . ILE A 1 87 ? 6.988 2.647 11.525 1.00 93.75 87 ILE A C 1
ATOM 647 O O . ILE A 1 87 ? 6.543 3.255 12.498 1.00 93.75 87 ILE A O 1
ATOM 651 N N . GLY A 1 88 ? 6.356 1.599 10.991 1.00 90.12 88 GLY A N 1
ATOM 652 C CA . GLY A 1 88 ? 5.028 1.137 11.402 1.00 90.12 88 GLY A CA 1
ATOM 653 C C . GLY A 1 88 ? 4.914 0.837 12.903 1.00 90.12 88 GLY A C 1
ATOM 654 O O . GLY A 1 88 ? 4.123 1.499 13.579 1.00 90.12 88 GLY A O 1
ATOM 655 N N . PRO A 1 89 ? 5.708 -0.098 13.459 1.00 90.81 89 PRO A N 1
ATOM 656 C CA . PRO A 1 89 ? 5.706 -0.426 14.885 1.00 90.81 89 PRO A CA 1
ATOM 657 C C . PRO A 1 89 ? 6.185 0.725 15.766 1.00 90.81 89 PRO A C 1
ATOM 659 O O . PRO A 1 89 ? 5.673 0.895 16.867 1.00 90.81 89 PRO A O 1
ATOM 662 N N . THR A 1 90 ? 7.128 1.539 15.284 1.00 92.94 90 THR A N 1
ATOM 663 C CA . THR A 1 90 ? 7.663 2.674 16.049 1.00 92.94 90 THR A CA 1
ATOM 664 C C . THR A 1 90 ? 6.583 3.735 16.266 1.00 92.94 90 THR A C 1
ATOM 666 O O . THR A 1 90 ? 6.306 4.127 17.398 1.00 92.94 90 THR A O 1
ATOM 669 N N . VAL A 1 91 ? 5.915 4.164 15.192 1.00 90.81 91 VAL A N 1
ATOM 670 C CA . VAL A 1 91 ? 4.805 5.125 15.275 1.00 90.81 91 VAL A CA 1
ATOM 671 C C . VAL A 1 91 ? 3.605 4.494 15.982 1.00 90.81 91 VAL A C 1
ATOM 673 O O . VAL A 1 91 ? 2.977 5.140 16.818 1.00 90.81 91 VAL A O 1
ATOM 676 N N . GLY A 1 92 ? 3.308 3.224 15.698 1.00 88.12 92 GLY A N 1
ATOM 677 C CA . GLY A 1 92 ? 2.212 2.497 16.332 1.00 88.12 92 GLY A CA 1
ATOM 678 C C . GLY A 1 92 ? 2.378 2.359 17.847 1.00 88.12 92 GLY A C 1
ATOM 679 O O . GLY A 1 92 ? 1.423 2.594 18.581 1.00 88.12 92 GLY A O 1
ATOM 680 N N . GLY A 1 93 ? 3.584 2.053 18.326 1.00 89.25 93 GLY A N 1
ATOM 681 C CA . GLY A 1 93 ? 3.891 1.948 19.754 1.00 89.25 93 GLY A CA 1
ATOM 682 C C . GLY A 1 93 ? 3.726 3.280 20.483 1.00 89.25 93 GLY A C 1
ATOM 683 O O . GLY A 1 93 ? 3.010 3.347 21.478 1.00 89.25 93 GLY A O 1
ATOM 684 N N . ILE A 1 94 ? 4.287 4.362 19.931 1.00 89.88 94 ILE A N 1
ATOM 685 C CA . ILE A 1 94 ? 4.176 5.708 20.520 1.00 89.88 94 ILE A CA 1
ATOM 686 C C . ILE A 1 94 ? 2.707 6.151 20.610 1.00 89.88 94 ILE A C 1
ATOM 688 O O . ILE A 1 94 ? 2.268 6.679 21.633 1.00 89.88 94 ILE A O 1
ATOM 692 N N . VAL A 1 95 ? 1.923 5.932 19.549 1.00 86.88 95 VAL A N 1
ATOM 693 C CA . VAL A 1 95 ? 0.500 6.312 19.522 1.00 86.88 95 VAL A CA 1
ATOM 694 C C . VAL A 1 95 ? -0.328 5.448 20.478 1.00 86.88 95 VAL A C 1
ATOM 696 O O . VAL A 1 95 ? -1.230 5.970 21.137 1.00 86.88 95 VAL A O 1
ATOM 699 N N . LEU A 1 96 ? -0.014 4.152 20.585 1.00 86.62 96 LEU A N 1
ATOM 700 C CA . LEU A 1 96 ? -0.665 3.233 21.520 1.00 86.62 96 LEU A CA 1
ATOM 701 C C . LEU A 1 96 ? -0.453 3.677 22.974 1.00 86.62 96 LEU A C 1
ATOM 703 O O . LEU A 1 96 ? -1.419 3.715 23.734 1.00 86.62 96 LEU A O 1
ATOM 707 N N . GLU A 1 97 ? 0.777 4.027 23.351 1.00 86.94 97 GLU A N 1
ATOM 708 C CA . GLU A 1 97 ? 1.110 4.446 24.719 1.00 86.94 97 GLU A CA 1
ATOM 709 C C . GLU A 1 97 ? 0.479 5.795 25.089 1.00 86.94 97 GLU A C 1
ATOM 711 O O . GLU A 1 97 ? 0.006 5.964 26.212 1.00 86.94 97 GLU A O 1
ATOM 716 N N . ALA A 1 98 ? 0.424 6.745 24.150 1.00 86.38 98 ALA A N 1
ATOM 717 C CA . ALA A 1 98 ? -0.079 8.091 24.422 1.00 86.38 98 ALA A CA 1
ATOM 718 C C . ALA A 1 98 ? -1.617 8.205 24.407 1.00 86.38 98 ALA A C 1
ATOM 720 O O . ALA A 1 98 ? -2.187 8.926 25.226 1.00 86.38 98 ALA A O 1
ATOM 721 N N . TYR A 1 99 ? -2.297 7.526 23.475 1.00 79.31 99 TYR A N 1
ATOM 722 C CA . TYR A 1 99 ? -3.730 7.737 23.204 1.00 79.31 99 TYR A CA 1
ATOM 723 C C . TYR A 1 99 ? -4.579 6.458 23.277 1.00 79.31 99 TYR A C 1
ATOM 725 O O . TYR A 1 99 ? -5.809 6.516 23.172 1.00 79.31 99 TYR A O 1
ATOM 733 N N . GLY A 1 100 ? -3.945 5.301 23.475 1.00 80.81 100 GLY A N 1
ATOM 734 C CA . GLY A 1 100 ? -4.604 4.004 23.554 1.00 80.81 100 GLY A CA 1
ATOM 735 C C . GLY A 1 100 ? -4.977 3.392 22.197 1.00 80.81 100 GLY A C 1
ATOM 736 O O . GLY A 1 100 ? -4.903 4.002 21.129 1.00 80.81 100 GLY A O 1
ATOM 737 N N . PHE A 1 101 ? -5.435 2.141 22.258 1.00 75.19 101 PHE A N 1
ATOM 738 C CA . PHE A 1 101 ? -5.810 1.317 21.104 1.00 75.19 101 PHE A CA 1
ATOM 739 C C . PHE A 1 101 ? -6.859 1.920 20.136 1.00 75.19 101 PHE A C 1
ATOM 741 O O . PHE A 1 101 ? -6.685 1.796 18.921 1.00 75.19 101 PHE A O 1
ATOM 748 N N . PRO A 1 102 ? -7.942 2.588 20.590 1.00 75.31 102 PRO A N 1
ATOM 749 C CA . PRO A 1 102 ? -8.942 3.105 19.654 1.00 75.31 102 PRO A CA 1
ATOM 750 C C . PRO A 1 102 ? -8.401 4.241 18.776 1.00 75.31 102 PRO A C 1
ATOM 752 O O . PRO A 1 102 ? -8.729 4.308 17.595 1.00 75.31 102 PRO A O 1
ATOM 755 N N . VAL A 1 103 ? -7.532 5.105 19.307 1.00 78.62 103 VAL A N 1
ATOM 756 C CA . VAL A 1 103 ? -6.939 6.195 18.517 1.00 78.62 103 VAL A CA 1
ATOM 757 C C . VAL A 1 103 ? -5.915 5.642 17.527 1.00 78.62 103 VAL A C 1
ATOM 759 O O . VAL A 1 103 ? -5.933 6.029 16.358 1.00 78.62 103 VAL A O 1
ATOM 762 N N . LEU A 1 104 ? -5.106 4.662 17.945 1.00 82.25 104 LEU A N 1
ATOM 763 C CA . LEU A 1 104 ? -4.184 3.938 17.064 1.00 82.25 104 LEU A CA 1
ATOM 764 C C . LEU A 1 104 ? -4.895 3.377 15.825 1.00 82.25 104 LEU A C 1
ATOM 766 O O . LEU A 1 104 ? -4.477 3.631 14.695 1.00 82.25 104 LEU A O 1
ATOM 770 N N . THR A 1 105 ? -5.971 2.617 16.034 1.00 76.75 105 THR A N 1
ATOM 771 C CA . THR A 1 105 ? -6.685 1.948 14.937 1.00 76.75 105 THR A CA 1
ATOM 772 C C . THR A 1 105 ? -7.324 2.951 13.977 1.00 76.75 105 THR A C 1
ATOM 774 O O . THR A 1 105 ? -7.195 2.794 12.762 1.00 76.75 105 THR A O 1
ATOM 777 N N . THR A 1 106 ? -7.912 4.039 14.488 1.00 80.94 106 THR A N 1
ATOM 778 C CA . THR A 1 106 ? -8.426 5.126 13.634 1.00 80.94 106 THR A CA 1
ATOM 779 C C . THR A 1 106 ? -7.321 5.849 12.859 1.00 80.94 106 THR A C 1
ATOM 781 O O . THR A 1 106 ? -7.515 6.169 11.687 1.00 80.94 106 THR A O 1
ATOM 784 N N . GLY A 1 107 ? -6.141 6.046 13.457 1.00 82.19 107 GLY A N 1
ATOM 785 C CA . GLY A 1 107 ? -4.985 6.645 12.787 1.00 82.19 107 GLY A CA 1
ATOM 786 C C . GLY A 1 107 ? -4.451 5.781 11.641 1.00 82.19 107 GLY A C 1
ATOM 787 O O . GLY A 1 107 ? -4.172 6.293 10.556 1.00 82.19 107 GLY A O 1
ATOM 788 N N . MET A 1 108 ? -4.381 4.462 11.842 1.00 82.38 108 MET A N 1
ATOM 789 C CA . MET A 1 108 ? -3.979 3.509 10.799 1.00 82.38 108 MET A CA 1
ATOM 790 C C . MET A 1 108 ? -5.041 3.368 9.693 1.00 82.38 108 MET A C 1
ATOM 792 O O . MET A 1 108 ? -4.718 3.275 8.507 1.00 82.38 108 MET A O 1
ATOM 796 N N . ALA A 1 109 ? -6.327 3.405 10.045 1.00 81.25 109 ALA A N 1
ATOM 797 C CA . ALA A 1 109 ? -7.403 3.435 9.055 1.00 81.25 109 ALA A CA 1
ATOM 798 C C . ALA A 1 109 ? -7.354 4.723 8.209 1.00 81.25 109 ALA A C 1
ATOM 800 O O . ALA A 1 109 ? -7.493 4.676 6.987 1.00 81.25 109 ALA A O 1
ATOM 801 N N . TYR A 1 110 ? -7.082 5.870 8.835 1.00 84.62 110 TYR A N 1
ATOM 802 C CA . TYR A 1 110 ? -6.937 7.143 8.131 1.00 84.62 110 TYR A CA 1
ATOM 803 C C . TYR A 1 110 ? -5.735 7.155 7.176 1.00 84.62 110 TYR A C 1
ATOM 805 O O . TYR A 1 110 ? -5.865 7.585 6.027 1.00 84.62 110 TYR A O 1
ATOM 813 N N . SER A 1 111 ? -4.575 6.646 7.605 1.00 83.19 111 SER A N 1
ATOM 814 C CA . SER A 1 111 ? -3.380 6.599 6.752 1.00 83.19 111 SER A CA 1
ATOM 815 C C . SER A 1 111 ? -3.586 5.709 5.520 1.00 83.19 111 SER A C 1
ATOM 817 O O . SER A 1 111 ? -3.204 6.084 4.408 1.00 83.19 111 SER A O 1
ATOM 819 N N . THR A 1 112 ? -4.262 4.568 5.679 1.00 82.62 112 THR A N 1
ATOM 820 C CA . THR A 1 112 ? -4.594 3.685 4.550 1.00 82.62 112 THR A CA 1
ATOM 821 C C . THR A 1 112 ? -5.659 4.271 3.627 1.00 82.62 112 THR A C 1
ATOM 823 O O . THR A 1 112 ? -5.549 4.120 2.408 1.00 82.62 112 THR A O 1
ATOM 826 N N . PHE A 1 113 ? -6.633 5.012 4.161 1.00 83.69 113 PHE A N 1
ATOM 827 C CA . PHE A 1 113 ? -7.599 5.759 3.352 1.00 83.69 113 PHE A CA 1
ATOM 828 C C . PHE A 1 113 ? -6.929 6.867 2.524 1.00 83.69 113 PHE A C 1
ATOM 830 O O . PHE A 1 113 ? -7.211 7.012 1.334 1.00 83.69 113 PHE A O 1
ATOM 837 N N . LEU A 1 114 ? -5.981 7.608 3.106 1.00 87.06 114 LEU A N 1
ATOM 838 C CA . LEU A 1 114 ? -5.180 8.584 2.360 1.00 87.06 114 LEU A CA 1
ATOM 839 C C . LEU A 1 114 ? -4.392 7.923 1.222 1.00 87.06 114 LEU A C 1
ATOM 841 O O . LEU A 1 114 ? -4.385 8.436 0.104 1.00 87.06 114 LEU A O 1
ATOM 845 N N . MET A 1 115 ? -3.774 6.766 1.466 1.00 82.69 115 MET A N 1
ATOM 846 C CA . MET A 1 115 ? -3.050 6.026 0.423 1.00 82.69 115 MET A CA 1
ATOM 847 C C . MET A 1 115 ? -3.968 5.518 -0.695 1.00 82.69 115 MET A C 1
ATOM 849 O O . MET A 1 115 ? -3.581 5.544 -1.870 1.00 82.69 115 MET A O 1
ATOM 853 N N . MET A 1 116 ? -5.194 5.107 -0.358 1.00 83.75 116 MET A N 1
ATOM 854 C CA . MET A 1 116 ? -6.231 4.812 -1.347 1.00 83.75 116 MET A CA 1
ATOM 855 C C . MET A 1 116 ? -6.520 6.047 -2.203 1.00 83.75 116 MET A C 1
ATOM 857 O O . MET A 1 116 ? -6.473 5.947 -3.429 1.00 83.75 116 MET A O 1
ATOM 861 N N . LEU A 1 117 ? -6.766 7.202 -1.579 1.00 83.81 117 LEU A N 1
ATOM 862 C CA . LEU A 1 117 ? -7.066 8.450 -2.280 1.00 83.81 117 LEU A CA 1
ATOM 863 C C . LEU A 1 117 ? -5.930 8.842 -3.234 1.00 83.81 117 LEU A C 1
ATOM 865 O O . LEU A 1 117 ? -6.178 9.090 -4.412 1.00 83.81 117 LEU A O 1
ATOM 869 N N . ILE A 1 118 ? -4.684 8.827 -2.756 1.00 85.31 118 ILE A N 1
ATOM 870 C CA . ILE A 1 118 ? -3.498 9.153 -3.560 1.00 85.31 118 ILE A CA 1
ATOM 871 C C . ILE A 1 118 ? -3.381 8.203 -4.757 1.00 85.31 118 ILE A C 1
ATOM 873 O O . ILE A 1 118 ? -3.168 8.652 -5.883 1.00 85.31 118 ILE A O 1
ATOM 877 N N . SER A 1 119 ? -3.571 6.900 -4.543 1.00 80.31 119 SER A N 1
ATOM 878 C CA . SER A 1 119 ? -3.522 5.901 -5.619 1.00 80.31 119 SER A CA 1
ATOM 879 C C . SER A 1 119 ? -4.625 6.113 -6.658 1.00 80.31 119 SER A C 1
ATOM 881 O O . SER A 1 119 ? -4.390 5.945 -7.856 1.00 80.31 119 SER A O 1
ATOM 883 N N . LEU A 1 120 ? -5.823 6.495 -6.214 1.00 81.62 120 LEU A N 1
ATOM 884 C CA . LEU A 1 120 ? -6.976 6.758 -7.074 1.00 81.62 120 LEU A CA 1
ATOM 885 C C . LEU A 1 120 ? -6.758 8.033 -7.897 1.00 81.62 120 LEU A C 1
ATOM 887 O O . LEU A 1 120 ? -6.978 8.024 -9.109 1.00 81.62 120 LEU A O 1
ATOM 891 N N . VAL A 1 121 ? -6.239 9.095 -7.272 1.00 83.19 121 VAL A N 1
ATOM 892 C CA . VAL A 1 121 ? -5.834 10.334 -7.952 1.00 83.19 121 VAL A CA 1
ATOM 893 C C . VAL A 1 121 ? -4.733 10.048 -8.966 1.00 83.19 121 VAL A C 1
ATOM 895 O O . VAL A 1 121 ? -4.870 10.435 -10.121 1.00 83.19 121 VAL A O 1
ATOM 898 N N . PHE A 1 122 ? -3.685 9.309 -8.593 1.00 81.62 122 PHE A N 1
ATOM 899 C CA . PHE A 1 122 ? -2.616 8.931 -9.517 1.00 81.62 122 PHE A CA 1
ATOM 900 C C . PHE A 1 122 ? -3.157 8.159 -10.724 1.00 81.62 122 PHE A C 1
ATOM 902 O O . PHE A 1 122 ? -2.808 8.471 -11.861 1.00 81.62 122 PHE A O 1
ATOM 909 N N . PHE A 1 123 ? -4.047 7.188 -10.506 1.00 76.00 123 PHE A N 1
ATOM 910 C CA . PHE A 1 123 ? -4.635 6.414 -11.597 1.00 76.00 123 PHE A CA 1
ATOM 911 C C . PHE A 1 123 ? -5.549 7.265 -12.486 1.00 76.00 123 PHE A C 1
ATOM 913 O O . PHE A 1 123 ? -5.519 7.121 -13.705 1.00 76.00 123 PHE A O 1
ATOM 920 N N . SER A 1 124 ? -6.308 8.188 -11.893 1.00 77.44 124 SER A N 1
ATOM 921 C CA . SER A 1 124 ? -7.193 9.112 -12.613 1.00 77.44 124 SER A CA 1
ATOM 922 C C . SER A 1 124 ? -6.391 10.106 -13.452 1.00 77.44 124 SER A C 1
ATOM 924 O O . SER A 1 124 ? -6.645 10.253 -14.646 1.00 77.44 124 SER A O 1
ATOM 926 N N . CYS A 1 125 ? -5.353 10.714 -12.870 1.00 76.00 125 CYS A N 1
ATOM 927 C CA . CYS A 1 125 ? -4.396 11.560 -13.578 1.00 76.00 125 CYS A CA 1
ATOM 928 C C . CYS A 1 125 ? -3.684 10.786 -14.687 1.00 76.00 125 CYS A C 1
ATOM 930 O O . CYS A 1 125 ? -3.502 11.316 -15.778 1.00 76.00 125 CYS A O 1
ATOM 932 N N . ARG A 1 126 ? -3.317 9.520 -14.451 1.00 71.69 126 ARG A N 1
ATOM 933 C CA . ARG A 1 126 ? -2.712 8.671 -15.481 1.00 71.69 126 ARG A CA 1
ATOM 934 C C . ARG A 1 126 ? -3.692 8.363 -16.604 1.00 71.69 126 ARG A C 1
ATOM 936 O O . ARG A 1 126 ? -3.281 8.404 -17.751 1.00 71.69 126 ARG A O 1
ATOM 943 N N . ASN A 1 127 ? -4.961 8.098 -16.304 1.00 71.75 127 ASN A N 1
ATOM 944 C CA . ASN A 1 127 ? -5.983 7.861 -17.322 1.00 71.75 127 ASN A CA 1
ATOM 945 C C . ASN A 1 127 ? -6.198 9.109 -18.194 1.00 71.75 127 ASN A C 1
ATOM 947 O O . ASN A 1 127 ? -6.241 9.009 -19.414 1.00 71.75 127 ASN A O 1
ATOM 951 N N . ILE A 1 128 ? -6.232 10.292 -17.573 1.00 69.38 128 ILE A N 1
ATOM 952 C CA . ILE A 1 128 ? -6.347 11.581 -18.271 1.00 69.38 128 ILE A CA 1
ATOM 953 C C . ILE A 1 128 ? -5.091 11.878 -19.110 1.00 69.38 128 ILE A C 1
ATOM 955 O O . ILE A 1 128 ? -5.200 12.271 -20.268 1.00 69.38 128 ILE A O 1
ATOM 959 N N . CYS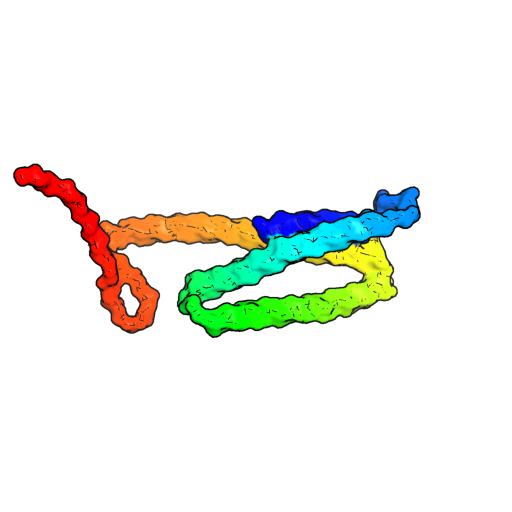 A 1 129 ? -3.892 11.675 -18.557 1.00 62.06 129 CYS A N 1
ATOM 960 C CA . CYS A 1 129 ? -2.634 11.888 -19.276 1.00 62.06 129 CYS A CA 1
ATOM 961 C C . CYS A 1 129 ? -2.377 10.836 -20.362 1.00 62.06 129 CYS A C 1
ATOM 963 O O . CYS A 1 129 ? -1.763 11.174 -21.365 1.00 62.06 129 CYS A O 1
ATOM 965 N N . SER A 1 130 ? -2.825 9.589 -20.182 1.00 62.28 130 SER A N 1
ATOM 966 C CA . SER A 1 130 ? -2.777 8.550 -21.219 1.00 62.28 130 SER A CA 1
ATOM 967 C C . SER A 1 130 ? -3.675 8.945 -22.378 1.00 62.28 130 SER A C 1
ATOM 969 O O . SER A 1 130 ? -3.185 9.036 -23.493 1.00 62.28 130 SER A O 1
ATOM 971 N N . ASN A 1 131 ? -4.930 9.314 -22.095 1.00 58.62 131 ASN A N 1
ATOM 972 C CA . ASN A 1 131 ? -5.865 9.770 -23.121 1.00 58.62 131 ASN A CA 1
ATOM 973 C C . ASN A 1 131 ? -5.308 10.966 -23.910 1.00 58.62 131 ASN A C 1
ATOM 975 O O . ASN A 1 131 ? -5.427 11.010 -25.127 1.00 58.62 131 ASN A O 1
ATOM 979 N N . ARG A 1 132 ? -4.620 11.898 -23.233 1.00 56.69 132 ARG A N 1
ATOM 980 C CA . ARG A 1 132 ? -3.941 13.017 -23.902 1.00 56.69 132 ARG A CA 1
ATOM 981 C C . ARG A 1 132 ? -2.720 12.588 -24.722 1.00 56.69 132 ARG A C 1
ATOM 983 O O . ARG A 1 132 ? -2.485 13.142 -25.787 1.00 56.69 132 ARG A O 1
ATOM 990 N N . ARG A 1 133 ? -1.945 11.606 -24.257 1.00 52.66 133 ARG A N 1
ATOM 991 C CA . ARG A 1 133 ? -0.779 11.091 -24.992 1.00 52.66 133 ARG A CA 1
ATOM 992 C C . ARG A 1 133 ? -1.202 10.314 -26.245 1.00 52.66 133 ARG A C 1
ATOM 994 O O . ARG A 1 133 ? -0.532 10.423 -27.264 1.00 52.66 133 ARG A O 1
ATOM 1001 N N . ASP A 1 134 ? -2.327 9.602 -26.187 1.00 53.62 134 ASP A N 1
ATOM 1002 C CA . ASP A 1 134 ? -2.942 8.937 -27.342 1.00 53.62 134 ASP A CA 1
ATOM 1003 C C . ASP A 1 134 ? -3.475 9.959 -28.370 1.00 53.62 134 ASP A C 1
ATOM 1005 O O . ASP A 1 134 ? -3.316 9.768 -29.578 1.00 53.62 134 ASP A O 1
ATOM 1009 N N . GLU A 1 135 ? -4.036 11.088 -27.915 1.00 52.94 135 GLU A N 1
ATOM 1010 C CA . GLU A 1 135 ? -4.431 12.207 -28.788 1.00 52.94 135 GLU A CA 1
ATOM 1011 C C . GLU A 1 135 ? -3.221 12.901 -29.443 1.00 52.94 135 GLU A C 1
ATOM 1013 O O . GLU A 1 135 ? -3.259 13.216 -30.637 1.00 52.94 135 GLU A O 1
ATOM 1018 N N . GLU A 1 136 ? -2.124 13.094 -28.705 1.00 53.16 136 GLU A N 1
ATOM 1019 C CA . GLU A 1 136 ? -0.886 13.694 -29.222 1.00 53.16 136 GLU A CA 1
ATOM 1020 C C . GLU A 1 136 ? -0.146 12.762 -30.204 1.00 53.16 136 GLU A C 1
ATOM 1022 O O . GLU A 1 136 ? 0.301 13.231 -31.252 1.00 53.16 136 GLU A O 1
ATOM 1027 N N . ASP A 1 137 ? -0.086 11.447 -29.953 1.00 51.59 137 ASP A N 1
ATOM 1028 C CA . ASP A 1 137 ? 0.499 10.468 -30.888 1.00 51.59 137 ASP A CA 1
ATOM 1029 C C . ASP A 1 137 ? -0.353 10.327 -32.163 1.00 51.59 137 ASP A C 1
ATOM 1031 O O . ASP A 1 137 ? 0.183 10.245 -33.270 1.00 51.59 137 ASP A O 1
ATOM 1035 N N . HIS A 1 138 ? -1.687 10.403 -32.059 1.00 50.19 138 HIS A N 1
ATOM 1036 C CA . HIS A 1 138 ? -2.560 10.430 -33.236 1.00 50.19 138 HIS A CA 1
ATOM 1037 C C . HIS A 1 138 ? -2.436 11.750 -34.022 1.00 50.19 138 HIS A C 1
ATOM 1039 O O . HIS A 1 138 ? -2.550 11.743 -35.254 1.00 50.19 138 HIS A O 1
ATOM 1045 N N . SER A 1 139 ? -2.189 12.879 -33.352 1.00 45.47 139 SER A N 1
ATOM 1046 C CA . SER A 1 139 ? -1.948 14.168 -34.012 1.00 45.47 139 SER A CA 1
ATOM 1047 C C . SER A 1 139 ? -0.551 14.244 -34.649 1.00 45.47 139 SER A C 1
ATOM 1049 O O . SER A 1 139 ? -0.408 14.844 -35.715 1.00 45.47 139 SER A O 1
ATOM 1051 N N . MET A 1 140 ? 0.463 13.600 -34.058 1.00 46.31 140 MET A N 1
ATOM 1052 C CA . MET A 1 140 ? 1.843 13.559 -34.569 1.00 46.31 140 MET A CA 1
ATOM 1053 C C . MET A 1 140 ? 2.074 12.469 -35.632 1.00 46.31 140 MET A C 1
ATOM 1055 O O . MET A 1 140 ? 2.955 12.617 -36.478 1.00 46.31 140 MET A O 1
ATOM 1059 N N . LYS A 1 141 ? 1.246 11.417 -35.679 1.00 47.44 141 LYS A N 1
ATOM 1060 C CA . LYS A 1 141 ? 1.270 10.418 -36.765 1.00 47.44 141 LYS A CA 1
ATOM 1061 C C . LYS A 1 141 ? 0.721 10.925 -38.098 1.00 47.44 141 LYS A C 1
ATOM 1063 O O . LYS A 1 141 ? 1.064 10.369 -39.137 1.00 47.44 141 LYS A O 1
ATOM 1068 N N . ARG A 1 142 ? -0.105 11.977 -38.107 1.00 45.41 142 ARG A N 1
ATOM 1069 C CA . ARG A 1 142 ? -0.661 12.539 -39.352 1.00 45.41 142 ARG A CA 1
ATOM 1070 C C . ARG A 1 142 ? 0.351 13.309 -40.231 1.00 45.41 142 ARG A C 1
ATOM 1072 O O . ARG A 1 142 ? 0.172 13.239 -41.438 1.00 45.41 142 ARG A O 1
ATOM 1079 N N . PRO A 1 143 ? 1.411 13.974 -39.723 1.00 46.06 143 PRO A N 1
ATOM 1080 C CA . PRO A 1 143 ? 2.421 14.606 -40.589 1.00 46.06 143 PRO A CA 1
ATOM 1081 C C . PRO A 1 143 ? 3.556 13.698 -41.108 1.00 46.06 143 PRO A C 1
ATOM 1083 O O . PRO A 1 143 ? 4.286 14.139 -41.990 1.00 46.06 143 PRO A O 1
ATOM 1086 N N . LEU A 1 144 ? 3.745 12.468 -40.603 1.00 50.38 144 LEU A N 1
ATOM 1087 C CA . LEU A 1 144 ? 4.864 11.593 -41.028 1.00 50.38 144 LEU A CA 1
ATOM 1088 C C . LEU A 1 144 ? 4.475 10.453 -41.983 1.00 50.38 144 LEU A C 1
ATOM 1090 O O . LEU A 1 144 ? 5.354 9.777 -42.509 1.00 50.38 144 LEU A O 1
ATOM 1094 N N . LEU A 1 145 ? 3.183 10.253 -42.246 1.00 53.66 145 LEU A N 1
ATOM 1095 C CA . LEU A 1 145 ? 2.696 9.275 -43.231 1.00 53.66 145 LEU A CA 1
ATOM 1096 C C . LEU A 1 145 ? 2.609 9.834 -44.660 1.00 53.66 145 LEU A C 1
ATOM 1098 O O . LEU A 1 145 ? 2.131 9.141 -45.548 1.00 53.66 145 LEU A O 1
ATOM 1102 N N . GLU A 1 146 ? 3.093 11.054 -44.903 1.00 47.25 146 GLU A N 1
ATOM 1103 C CA . GLU A 1 146 ? 3.201 11.587 -46.269 1.00 47.25 146 GLU A CA 1
ATOM 1104 C C . GLU A 1 146 ? 4.430 11.007 -47.007 1.00 47.25 146 GLU A C 1
ATOM 1106 O O . GLU A 1 146 ? 4.507 11.094 -48.224 1.00 47.25 146 GLU A O 1
ATOM 1111 N N . ASN A 1 147 ? 5.390 10.389 -46.294 1.00 49.09 147 ASN A N 1
ATOM 1112 C CA . ASN A 1 147 ? 6.589 9.770 -46.882 1.00 49.09 147 ASN A CA 1
ATOM 1113 C C . ASN A 1 147 ? 7.078 8.550 -46.065 1.00 49.09 147 ASN A C 1
ATOM 1115 O O . ASN A 1 147 ? 8.092 8.660 -45.384 1.00 49.09 147 ASN A O 1
ATOM 1119 N N . ASP A 1 148 ? 6.351 7.426 -46.097 1.00 52.16 148 ASP A N 1
ATOM 1120 C CA . ASP A 1 148 ? 6.750 6.021 -45.802 1.00 52.16 148 ASP A CA 1
ATOM 1121 C C . ASP A 1 148 ? 8.109 5.706 -45.094 1.00 52.16 148 ASP A C 1
ATOM 1123 O O . ASP A 1 148 ? 8.822 4.779 -45.485 1.00 52.16 148 ASP A O 1
ATOM 1127 N N . CYS A 1 149 ? 8.502 6.406 -44.024 1.00 50.91 149 CYS A N 1
ATOM 1128 C CA . CYS A 1 149 ? 9.691 6.071 -43.227 1.00 50.91 149 CYS A CA 1
ATOM 1129 C C . CYS A 1 149 ? 9.488 6.450 -41.755 1.00 50.91 149 CYS A C 1
ATOM 1131 O O . CYS A 1 149 ? 9.375 7.622 -41.396 1.00 50.91 149 CYS A O 1
ATOM 1133 N N . VAL A 1 150 ? 9.495 5.439 -40.882 1.00 51.47 150 VAL A N 1
ATOM 1134 C CA . VAL A 1 150 ? 9.444 5.611 -39.423 1.00 51.47 150 VAL A CA 1
ATOM 1135 C C . VAL A 1 150 ? 10.869 5.581 -38.863 1.00 51.47 150 VAL A C 1
ATOM 1137 O O . VAL A 1 150 ? 11.575 4.579 -39.001 1.00 51.47 150 VAL A O 1
ATOM 1140 N N . TYR A 1 151 ? 11.289 6.669 -38.214 1.00 45.94 151 TYR A N 1
ATOM 1141 C CA . TYR A 1 151 ? 12.577 6.776 -37.521 1.00 45.94 151 TYR A CA 1
ATOM 1142 C C . TYR A 1 151 ? 12.401 6.475 -36.027 1.00 45.94 151 TYR A C 1
ATOM 1144 O O . TYR A 1 151 ? 11.607 7.127 -35.352 1.00 45.94 151 TYR A O 1
ATOM 1152 N N . TYR A 1 152 ? 13.160 5.515 -35.493 1.00 44.19 152 TYR A N 1
ATOM 1153 C CA . TYR A 1 152 ? 13.262 5.281 -34.049 1.00 44.19 152 TYR A CA 1
ATOM 1154 C C . TYR A 1 152 ? 14.563 5.898 -33.528 1.00 44.19 152 TYR A C 1
ATOM 1156 O O . TYR A 1 152 ? 15.650 5.391 -33.795 1.00 44.19 152 TYR A O 1
ATOM 1164 N N . GLY A 1 153 ? 14.446 7.011 -32.800 1.00 38.28 153 GLY A N 1
ATOM 1165 C CA . GLY A 1 153 ? 15.581 7.745 -32.245 1.00 38.28 153 GLY A CA 1
ATOM 1166 C C . GLY A 1 153 ? 16.180 7.062 -31.016 1.00 38.28 153 GLY A C 1
ATOM 1167 O O . GLY A 1 153 ? 15.563 7.017 -29.953 1.00 38.28 153 GLY A O 1
ATOM 1168 N N . GLY A 1 154 ? 17.410 6.573 -31.154 1.00 39.38 154 GLY A N 1
ATOM 1169 C CA . GLY A 1 154 ? 18.255 6.102 -30.062 1.00 39.38 154 GLY A CA 1
ATOM 1170 C C . GLY A 1 154 ? 19.722 6.240 -30.456 1.00 39.38 154 GLY A C 1
ATOM 1171 O O . GLY A 1 154 ? 20.213 5.419 -31.214 1.00 39.38 154 GLY A O 1
ATOM 1172 N N . THR A 1 155 ? 20.359 7.306 -29.959 1.00 46.97 155 THR A N 1
ATOM 1173 C CA . THR A 1 155 ? 21.797 7.650 -29.995 1.00 46.97 155 THR A CA 1
ATOM 1174 C C . THR A 1 155 ? 22.642 7.071 -31.141 1.00 46.97 155 THR A C 1
ATOM 1176 O O . THR A 1 155 ? 23.040 5.910 -31.105 1.00 46.97 155 THR A O 1
ATO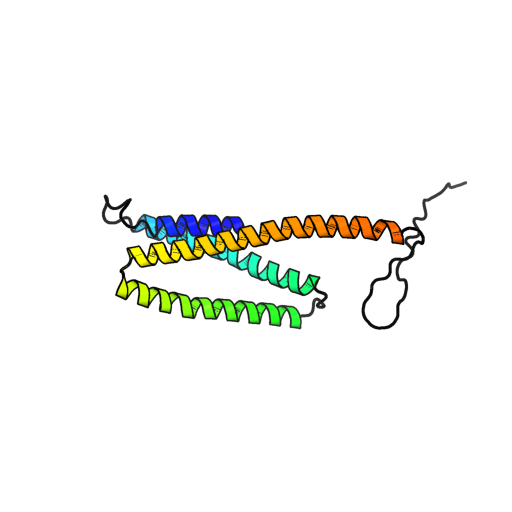M 1179 N N . ASP A 1 156 ? 23.031 7.988 -32.032 1.00 46.00 156 ASP A N 1
ATOM 1180 C CA . ASP A 1 156 ? 24.114 7.925 -33.021 1.00 46.00 156 ASP A CA 1
ATOM 1181 C C . ASP A 1 156 ? 23.867 7.035 -34.263 1.00 46.00 156 ASP A C 1
ATOM 1183 O O . ASP A 1 156 ? 24.102 5.826 -34.270 1.00 46.00 156 ASP A O 1
ATOM 1187 N N . ASN A 1 157 ? 23.461 7.713 -35.349 1.00 45.91 157 ASN A N 1
ATOM 1188 C CA . ASN A 1 157 ? 23.125 7.263 -36.713 1.00 45.91 157 ASN A CA 1
ATOM 1189 C C . ASN A 1 157 ? 21.641 6.966 -36.982 1.00 45.91 157 ASN A C 1
ATOM 1191 O O . ASN A 1 157 ? 21.174 5.831 -36.877 1.00 45.91 157 ASN A O 1
ATOM 1195 N N . ASP A 1 158 ? 20.941 7.999 -37.456 1.00 43.41 158 ASP A N 1
ATOM 1196 C CA . ASP A 1 158 ? 19.593 7.931 -38.021 1.00 43.41 158 ASP A CA 1
ATOM 1197 C C . ASP A 1 158 ? 19.572 7.006 -39.251 1.00 43.41 158 ASP A C 1
ATOM 1199 O O . ASP A 1 158 ? 19.942 7.391 -40.361 1.00 43.41 158 ASP A O 1
ATOM 1203 N N . LYS A 1 159 ? 19.145 5.754 -39.073 1.00 47.34 159 LYS A N 1
ATOM 1204 C CA . LYS A 1 159 ? 18.848 4.834 -40.180 1.00 47.34 159 LYS A CA 1
ATOM 1205 C C . LYS A 1 159 ? 17.341 4.587 -40.214 1.00 47.34 159 LYS A C 1
ATOM 1207 O O . LYS A 1 159 ? 16.763 4.238 -39.189 1.00 47.34 159 LYS A O 1
ATOM 1212 N N . CYS A 1 160 ? 16.703 4.761 -41.377 1.00 48.56 160 CYS A N 1
ATOM 1213 C CA . CYS A 1 160 ? 15.315 4.330 -41.588 1.00 48.56 160 CYS A CA 1
ATOM 1214 C C . CYS A 1 160 ? 15.285 2.791 -41.606 1.00 48.56 160 CYS A C 1
ATOM 1216 O O . CYS A 1 160 ? 16.037 2.173 -42.360 1.00 48.56 160 CYS A O 1
ATOM 1218 N N . VAL A 1 161 ? 14.474 2.167 -40.740 1.00 53.59 161 VAL A N 1
ATOM 1219 C CA . VAL A 1 161 ? 14.481 0.698 -40.541 1.00 53.59 161 VAL A CA 1
ATOM 1220 C C . VAL A 1 161 ? 13.223 0.007 -41.083 1.00 53.59 161 VAL A C 1
ATOM 1222 O O . VAL A 1 161 ? 13.212 -1.214 -41.195 1.00 53.59 161 VAL A O 1
ATOM 1225 N N . LEU A 1 162 ? 12.178 0.731 -41.493 1.00 48.69 162 LEU A N 1
ATOM 1226 C CA . LEU A 1 162 ? 10.943 0.110 -41.984 1.00 48.69 162 LEU A CA 1
ATOM 1227 C C . LEU A 1 162 ? 10.344 0.895 -43.155 1.00 48.69 162 LEU A C 1
ATOM 1229 O O . LEU A 1 162 ? 9.678 1.905 -42.946 1.00 48.69 162 LEU A O 1
ATOM 1233 N N . THR A 1 163 ? 10.519 0.379 -44.372 1.00 43.62 163 THR A N 1
ATOM 1234 C CA . THR A 1 163 ? 9.568 0.604 -45.463 1.00 43.62 163 THR A CA 1
ATOM 1235 C C . THR A 1 163 ? 8.448 -0.418 -45.294 1.00 43.62 163 THR A C 1
ATOM 1237 O O . THR A 1 163 ? 8.637 -1.617 -45.514 1.00 43.62 163 THR A O 1
ATOM 1240 N N . VAL A 1 164 ? 7.267 0.022 -44.852 1.00 45.78 164 VAL A N 1
ATOM 1241 C CA . VAL A 1 164 ? 6.070 -0.832 -44.851 1.00 45.78 164 VAL A CA 1
ATOM 1242 C C . VAL A 1 164 ? 5.577 -0.921 -46.294 1.00 45.78 164 VAL A C 1
ATOM 1244 O O . VAL A 1 164 ? 4.620 -0.274 -46.696 1.00 45.78 164 VAL A O 1
ATOM 1247 N N . GLY A 1 165 ? 6.269 -1.719 -47.104 1.00 36.59 165 GLY A N 1
ATOM 1248 C CA . GLY A 1 165 ? 5.792 -2.109 -48.422 1.00 36.59 165 GLY A CA 1
ATOM 1249 C C . GLY A 1 165 ? 4.604 -3.051 -48.264 1.00 36.59 165 GLY A C 1
ATOM 1250 O O . GLY A 1 165 ? 4.780 -4.269 -48.233 1.00 36.59 165 GLY A O 1
ATOM 1251 N N . TYR A 1 166 ? 3.392 -2.505 -48.161 1.00 37.06 166 TYR A N 1
ATOM 1252 C CA . TYR A 1 166 ? 2.161 -3.279 -48.308 1.00 37.06 166 TYR A CA 1
ATOM 1253 C C . TYR A 1 166 ? 2.035 -3.700 -49.780 1.00 37.06 166 TYR A C 1
ATOM 1255 O O . TYR A 1 166 ? 1.396 -3.034 -50.590 1.00 37.06 166 TYR A O 1
ATOM 1263 N N . SER A 1 167 ? 2.697 -4.795 -50.158 1.00 34.44 167 SER A N 1
ATOM 1264 C CA . SER A 1 167 ? 2.490 -5.412 -51.469 1.00 34.44 167 SER A CA 1
ATOM 1265 C C . SER A 1 167 ? 1.165 -6.169 -51.437 1.00 34.44 167 SER A C 1
ATOM 1267 O O . SER A 1 167 ? 1.095 -7.312 -50.988 1.00 34.44 167 SER A O 1
ATOM 1269 N N . ALA A 1 168 ? 0.099 -5.505 -51.883 1.00 33.72 168 ALA A N 1
ATOM 1270 C CA . ALA A 1 168 ? -1.155 -6.162 -52.220 1.00 33.72 168 ALA A CA 1
ATOM 1271 C C . ALA A 1 168 ? -0.901 -7.198 -53.338 1.00 33.72 168 ALA A C 1
ATOM 1273 O O . ALA A 1 168 ? -0.271 -6.855 -54.343 1.00 33.72 168 ALA A O 1
ATOM 1274 N N . PRO A 1 169 ? -1.376 -8.451 -53.221 1.00 35.19 169 PRO A N 1
ATOM 1275 C CA . PRO A 1 169 ? -1.244 -9.418 -54.301 1.00 35.19 169 PRO A CA 1
ATOM 1276 C C . PRO A 1 169 ? -2.219 -9.045 -55.425 1.00 35.19 169 PRO A C 1
ATOM 1278 O O . PRO A 1 169 ? -3.432 -9.185 -55.275 1.00 35.19 169 PRO A O 1
ATOM 1281 N N . THR A 1 170 ? -1.706 -8.562 -56.558 1.00 38.91 170 THR A N 1
ATOM 1282 C CA . THR A 1 170 ? -2.501 -8.406 -57.783 1.00 38.91 170 THR A CA 1
ATOM 1283 C C . THR A 1 170 ? -2.222 -9.562 -58.743 1.00 38.91 170 THR A C 1
ATOM 1285 O O . THR A 1 170 ? -1.106 -9.753 -59.202 1.00 38.91 170 THR A O 1
ATOM 1288 N N . ASN A 1 171 ? -3.288 -10.333 -58.973 1.00 32.59 171 ASN A N 1
ATOM 1289 C CA . ASN A 1 171 ? -3.636 -11.155 -60.136 1.00 32.59 171 ASN A CA 1
ATOM 1290 C C . ASN A 1 171 ? -2.546 -11.992 -60.834 1.00 32.59 171 ASN A C 1
ATOM 1292 O O . ASN A 1 171 ? -1.728 -11.510 -61.610 1.00 32.59 171 ASN A O 1
ATOM 1296 N N . TYR A 1 172 ? -2.689 -13.300 -60.638 1.00 37.16 172 TYR A N 1
ATOM 1297 C CA . TYR A 1 172 ? -2.281 -14.381 -61.531 1.00 37.16 172 TYR A CA 1
ATOM 1298 C C . TYR A 1 172 ? -2.980 -14.237 -62.895 1.00 37.16 172 TYR A C 1
ATOM 1300 O O . TYR A 1 172 ? -4.208 -14.156 -62.961 1.00 37.16 172 TYR A O 1
ATOM 1308 N N . ALA A 1 173 ? -2.175 -14.202 -63.957 1.00 31.77 173 ALA A N 1
ATOM 1309 C CA . ALA A 1 173 ? -2.568 -14.559 -65.318 1.00 31.77 173 ALA A CA 1
ATOM 1310 C C . ALA A 1 173 ? -2.224 -16.033 -65.566 1.00 31.77 173 ALA A C 1
ATOM 1312 O O . ALA A 1 173 ? -1.217 -16.495 -64.975 1.00 31.77 173 ALA A O 1
#